Protein AF-A0AAD8H8P9-F1 (afdb_monomer)

InterPro domains:
  IPR003871 Replication protein A 70 kDa DNA-binding subunit B/D, first OB fold domain [PF02721] (5-100)
  IPR012340 Nucleic acid-binding, OB-fold [G3DSA:2.40.50.140] (5-106)
  IPR012340 Nucleic acid-binding, OB-fold [SSF50249] (14-88)
  IPR012340 Nucleic acid-binding, OB-fold [SSF50249] (95-153)

Secondary structure (DSSP, 8-state):
----SS--GGG--SS-S--EEEEEEEEEEEEE-TTT--EEEEEEEEEETTS-EEEEEEEGGGHHHHHHH--TT-EEEEES-------S--S------EEE--THHHHHHHHHHHT--SSS--EEEES-EEEEETTEEEEE--TT-EEEES---TTHHHHH--

Foldseek 3Di:
DDPDPADDPVPDDQPDQFHKAKWAFADKDWDADPPPRDTQWMWTWTAGPVRDIFIDTGGPVCCVVVVVVDDHGDIDIDGRDGDDDDPPPDPDGDDDAAEDEDDPRVVVVVCLVVVPPDPPWDKDKPDWDWDADPNGIHTYDDPPIDIDIQDPDPCSVVVRVD

Solvent-accessible surface area (backbone atoms only — not comparable to full-atom values): 10097 Å² total; per-residue (Å²): 133,84,92,64,98,49,52,57,74,87,76,65,55,71,88,58,38,86,51,44,28,57,29,27,31,69,45,73,47,77,43,61,40,91,86,76,70,44,64,60,22,38,39,36,35,34,33,35,94,83,75,43,57,44,60,46,78,42,53,40,92,53,38,79,67,43,63,78,73,65,52,69,59,43,76,46,80,47,59,72,50,86,55,77,81,88,86,78,82,72,89,78,73,60,73,94,66,51,73,51,60,63,68,73,59,32,56,51,48,49,50,58,60,72,62,64,85,57,88,68,80,46,73,51,76,47,65,68,42,83,45,72,57,94,88,39,68,28,36,30,65,50,95,80,40,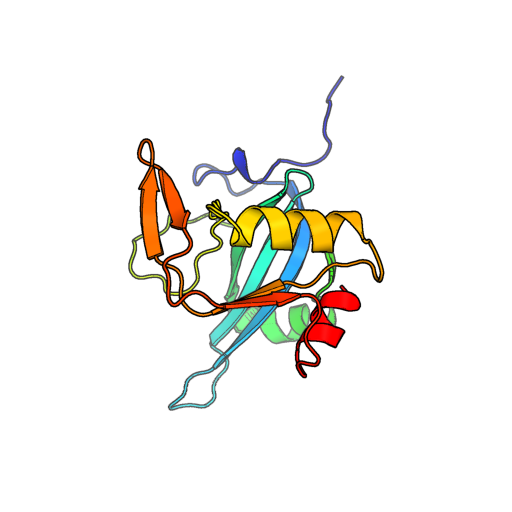45,77,38,75,65,56,99,44,93,62,48,62,70,60,53,79,90

Organism: NCBI:txid360622

Sequence (162 aa):
MAFNKYDTLSIIDTTTFKWNCRVRAQAIWKEISKETQQCFGINVIFLDDSNNRIHSFVNHKFVEKLEQDLVEGQIYDLSNFKVKKYLGDETYRAYNIKFTLFNEFGEAYESAVLLRKQEPVVIIISVTKITTYEGTVNLTNYSATRVYVNPQHYYVPYLKEK

Mean predicted aligned error: 9.8 Å

Radius of gyration: 18.76 Å; Cα contacts (8 Å, |Δi|>4): 240; chains: 1; bounding box: 37×42×49 Å

Structure (mmCIF, N/CA/C/O backbone):
data_AF-A0AAD8H8P9-F1
#
_entry.id   AF-A0AAD8H8P9-F1
#
loop_
_atom_site.group_PDB
_atom_site.id
_atom_site.type_symbol
_atom_site.label_atom_id
_atom_site.label_alt_id
_atom_site.label_comp_id
_atom_site.label_asym_id
_atom_site.label_entity_id
_atom_site.label_seq_id
_atom_site.pdbx_PDB_ins_code
_atom_site.Cartn_x
_atom_site.Cartn_y
_atom_site.Cartn_z
_atom_site.occupancy
_atom_site.B_iso_or_equiv
_atom_site.auth_seq_id
_atom_site.auth_comp_id
_atom_site.auth_asym_id
_atom_site.auth_atom_id
_atom_site.pdbx_PDB_model_num
ATOM 1 N N . MET A 1 1 ? 18.004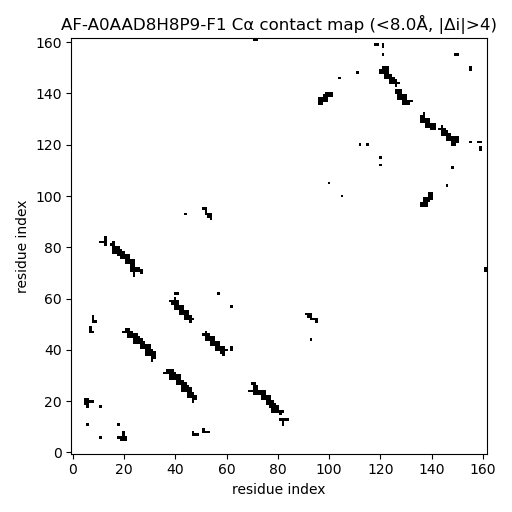 -20.455 -19.375 1.00 35.88 1 MET A N 1
ATOM 2 C CA . MET A 1 1 ? 16.790 -20.715 -18.572 1.00 35.88 1 MET A CA 1
ATOM 3 C C . MET A 1 1 ? 16.284 -19.366 -18.086 1.00 35.88 1 MET A C 1
ATOM 5 O O . MET A 1 1 ? 16.964 -18.755 -17.275 1.00 35.88 1 MET A O 1
ATOM 9 N N . ALA A 1 2 ? 15.203 -18.834 -18.660 1.00 44.44 2 ALA A N 1
ATOM 10 C CA . ALA A 1 2 ? 14.684 -17.521 -18.270 1.00 44.44 2 ALA A CA 1
ATOM 11 C C . ALA A 1 2 ? 13.778 -17.688 -17.041 1.00 44.44 2 ALA A C 1
ATOM 13 O O . ALA A 1 2 ? 12.614 -18.066 -17.157 1.00 44.44 2 ALA A O 1
ATOM 14 N N . PHE A 1 3 ? 14.352 -17.487 -15.857 1.00 49.88 3 PHE A N 1
ATOM 15 C CA . PHE A 1 3 ? 13.639 -17.528 -14.583 1.00 49.88 3 PHE A CA 1
ATOM 16 C C . PHE A 1 3 ? 12.931 -16.185 -14.352 1.00 49.88 3 PHE A C 1
ATOM 18 O O . PHE A 1 3 ? 13.495 -15.290 -13.738 1.00 49.88 3 PHE A O 1
ATOM 25 N N . ASN A 1 4 ? 11.734 -16.071 -14.939 1.00 59.47 4 ASN A N 1
ATOM 26 C CA . ASN A 1 4 ? 10.585 -15.199 -14.630 1.00 59.47 4 ASN A CA 1
ATOM 27 C C . ASN A 1 4 ? 9.951 -14.670 -15.921 1.00 59.47 4 ASN A C 1
ATOM 29 O O . ASN A 1 4 ? 10.593 -14.016 -16.734 1.00 59.47 4 ASN A O 1
ATOM 33 N N . LYS A 1 5 ? 8.663 -14.982 -16.107 1.00 76.75 5 LYS A N 1
ATOM 34 C CA . LYS A 1 5 ? 7.850 -14.530 -17.250 1.00 76.75 5 LYS A CA 1
ATOM 35 C C . LYS A 1 5 ? 7.460 -13.045 -17.138 1.00 76.75 5 LYS A C 1
ATOM 37 O O . LYS A 1 5 ? 7.070 -12.452 -18.139 1.00 76.75 5 LYS A O 1
ATOM 42 N N . TYR A 1 6 ? 7.555 -12.478 -15.935 1.00 84.56 6 TYR A N 1
ATOM 43 C CA . TYR A 1 6 ? 7.097 -11.135 -15.595 1.00 84.56 6 TYR A CA 1
ATOM 44 C C . TYR A 1 6 ? 8.187 -10.349 -14.859 1.00 84.56 6 TYR A C 1
ATOM 46 O O . TYR A 1 6 ? 8.928 -10.912 -14.051 1.00 84.56 6 TYR A O 1
ATOM 54 N N . ASP A 1 7 ? 8.234 -9.049 -15.126 1.00 86.81 7 ASP A N 1
ATOM 55 C CA . ASP A 1 7 ? 9.082 -8.054 -14.484 1.00 86.81 7 ASP A CA 1
ATOM 56 C C . ASP A 1 7 ? 8.518 -7.668 -13.105 1.00 86.81 7 ASP A C 1
ATOM 58 O O . ASP A 1 7 ? 7.314 -7.444 -12.943 1.00 86.81 7 ASP A O 1
ATOM 62 N N . THR A 1 8 ? 9.394 -7.556 -12.105 1.00 87.81 8 THR A N 1
ATOM 63 C CA . THR A 1 8 ? 9.052 -7.095 -10.747 1.00 87.81 8 THR A CA 1
ATOM 64 C C . THR A 1 8 ? 8.908 -5.574 -10.709 1.00 87.81 8 THR A C 1
ATOM 66 O O . THR A 1 8 ? 9.671 -4.868 -11.364 1.00 87.81 8 THR A O 1
ATOM 69 N N . LEU A 1 9 ? 8.017 -5.024 -9.876 1.00 88.56 9 LEU A N 1
ATOM 70 C CA . LEU A 1 9 ? 7.836 -3.567 -9.810 1.00 88.56 9 LEU A CA 1
ATOM 71 C C . LEU A 1 9 ? 9.086 -2.822 -9.308 1.00 88.56 9 LEU A C 1
ATOM 73 O O . LEU A 1 9 ? 9.253 -1.644 -9.608 1.00 88.56 9 LEU A O 1
ATOM 77 N N . SER A 1 10 ? 9.984 -3.494 -8.579 1.00 86.12 10 SER A N 1
ATOM 78 C CA . SER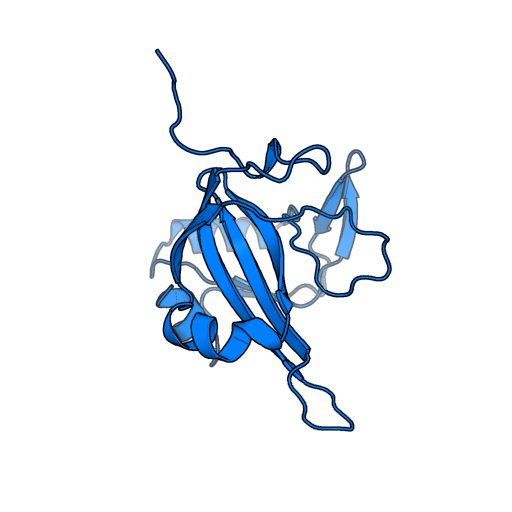 A 1 10 ? 11.243 -2.910 -8.093 1.00 86.12 10 SER A CA 1
ATOM 79 C C . SER A 1 10 ? 12.233 -2.543 -9.201 1.00 86.12 10 SER A C 1
ATOM 81 O O . SER A 1 10 ? 13.062 -1.664 -8.983 1.00 86.12 10 SER A O 1
ATOM 83 N N . ILE A 1 11 ? 12.190 -3.228 -10.351 1.00 87.25 11 ILE A N 1
ATOM 84 C CA . ILE A 1 11 ? 13.152 -3.021 -11.451 1.00 87.25 11 ILE A CA 1
ATOM 85 C C . ILE A 1 11 ? 12.644 -2.043 -12.509 1.00 87.25 11 ILE A C 1
ATOM 87 O O . ILE A 1 11 ? 13.391 -1.654 -13.403 1.00 87.25 11 ILE A O 1
ATOM 91 N N . ILE A 1 12 ? 11.375 -1.656 -12.413 1.00 88.81 12 ILE A N 1
ATOM 92 C CA . ILE A 1 12 ? 10.733 -0.789 -13.386 1.00 88.81 12 ILE A CA 1
ATOM 93 C C . ILE A 1 12 ? 11.327 0.611 -13.300 1.00 88.81 12 ILE A C 1
ATOM 95 O O . ILE A 1 12 ? 11.423 1.214 -12.229 1.00 88.81 12 ILE A O 1
ATOM 99 N N . ASP A 1 13 ? 11.647 1.163 -14.463 1.00 88.94 13 ASP A N 1
ATOM 100 C CA . ASP A 1 13 ? 12.161 2.513 -14.595 1.00 88.94 13 ASP A CA 1
ATOM 101 C C . ASP A 1 13 ? 11.469 3.291 -15.728 1.00 88.94 13 ASP A C 1
ATOM 103 O O . ASP A 1 13 ? 10.523 2.833 -16.374 1.00 88.94 13 ASP A O 1
ATOM 107 N N . THR A 1 14 ? 11.935 4.519 -15.948 1.00 89.19 14 THR A N 1
ATOM 108 C CA . THR A 1 14 ? 11.386 5.442 -16.949 1.00 89.19 14 THR A CA 1
ATOM 109 C C . THR A 1 14 ? 12.022 5.302 -18.337 1.00 89.19 14 THR A C 1
ATOM 111 O O . THR A 1 14 ? 11.742 6.129 -19.203 1.00 89.19 14 THR A O 1
ATOM 114 N N . THR A 1 15 ? 12.928 4.344 -18.551 1.00 87.56 15 THR A N 1
ATOM 115 C CA . THR A 1 15 ? 13.728 4.221 -19.785 1.00 87.56 15 THR A CA 1
ATOM 116 C C . THR A 1 15 ? 12.969 3.534 -20.914 1.00 87.56 15 THR A C 1
ATOM 118 O O . THR A 1 15 ? 13.213 3.816 -22.087 1.00 87.56 15 THR A O 1
ATOM 121 N N . THR A 1 16 ? 12.020 2.661 -20.574 1.00 87.69 16 THR A N 1
ATOM 122 C CA . THR A 1 16 ? 11.243 1.875 -21.533 1.00 87.69 16 THR A CA 1
ATOM 123 C C . THR A 1 16 ? 9.763 1.835 -21.162 1.00 87.69 16 THR A C 1
ATOM 125 O O . THR A 1 16 ? 9.360 2.119 -20.036 1.00 87.69 16 THR A O 1
ATOM 128 N N . PHE A 1 17 ? 8.951 1.482 -22.154 1.00 87.12 17 PHE A N 1
ATOM 129 C CA . PHE A 1 17 ? 7.513 1.238 -22.020 1.00 87.12 17 PHE A CA 1
ATOM 130 C C . PHE A 1 17 ? 7.179 -0.258 -22.090 1.00 87.12 17 PHE A C 1
ATOM 132 O O . PHE A 1 17 ? 6.047 -0.657 -21.836 1.00 87.12 17 PHE A O 1
ATOM 139 N N . LYS A 1 18 ? 8.155 -1.094 -22.470 1.00 87.88 18 LYS A N 1
ATOM 140 C CA . LYS A 1 18 ? 7.985 -2.531 -22.729 1.00 87.88 18 LYS A CA 1
ATOM 141 C C . LYS A 1 18 ? 8.175 -3.359 -21.458 1.00 87.88 18 LYS A C 1
ATOM 143 O O . LYS A 1 18 ? 8.996 -4.267 -21.435 1.00 87.88 18 LYS A O 1
ATOM 148 N N . TRP A 1 19 ? 7.437 -3.008 -20.416 1.00 90.38 19 TRP A N 1
ATOM 149 C CA . TRP A 1 19 ? 7.370 -3.782 -19.180 1.00 90.38 19 TRP A CA 1
ATOM 150 C C . TRP A 1 19 ? 6.241 -4.801 -19.268 1.00 90.38 19 TRP A C 1
ATOM 152 O O . TRP A 1 19 ? 5.233 -4.533 -19.927 1.00 90.38 19 TRP A O 1
ATOM 162 N N . ASN A 1 20 ? 6.395 -5.948 -18.611 1.00 91.56 20 ASN A N 1
ATOM 163 C CA . ASN A 1 20 ? 5.328 -6.927 -18.453 1.00 91.56 20 ASN A CA 1
ATOM 164 C C . ASN A 1 20 ? 5.249 -7.392 -17.000 1.00 91.56 20 ASN A C 1
ATOM 166 O O . ASN A 1 20 ? 6.080 -8.177 -16.559 1.00 91.56 20 ASN A O 1
ATOM 170 N N . CYS A 1 21 ? 4.242 -6.944 -16.260 1.00 91.06 21 CYS A N 1
ATOM 171 C CA . CYS A 1 21 ? 4.135 -7.188 -14.826 1.00 91.06 21 CYS A CA 1
ATOM 172 C C . CYS A 1 21 ? 2.846 -7.923 -14.498 1.00 91.06 21 CYS A C 1
ATOM 174 O O . CYS A 1 21 ? 1.769 -7.514 -14.923 1.00 91.06 21 CYS A O 1
ATOM 176 N N . ARG A 1 22 ? 2.946 -8.956 -13.665 1.00 92.12 22 ARG A N 1
ATOM 177 C CA . ARG A 1 22 ? 1.781 -9.597 -13.062 1.00 92.12 22 ARG A CA 1
ATOM 178 C C . ARG A 1 22 ? 1.491 -8.925 -11.728 1.00 92.12 22 ARG A C 1
ATOM 180 O O . ARG A 1 22 ? 2.328 -8.961 -10.828 1.00 92.12 22 ARG A O 1
ATOM 187 N N . VAL A 1 23 ? 0.327 -8.299 -11.605 1.00 93.25 23 VAL A N 1
ATOM 188 C CA . VAL A 1 23 ? -0.020 -7.506 -10.421 1.00 93.25 23 VAL A CA 1
ATOM 189 C C . VAL A 1 23 ? -1.466 -7.697 -10.002 1.00 93.25 23 VAL A C 1
ATOM 191 O O . VAL A 1 23 ? -2.350 -7.910 -10.825 1.00 93.25 23 VAL A O 1
ATOM 194 N N . ARG A 1 24 ? -1.728 -7.573 -8.706 1.00 92.31 24 ARG A N 1
ATOM 195 C CA . ARG A 1 24 ? -3.073 -7.534 -8.138 1.00 92.31 24 ARG A CA 1
ATOM 196 C C . ARG A 1 24 ? -3.544 -6.093 -7.988 1.00 92.31 24 ARG A C 1
ATOM 198 O O . ARG A 1 24 ? -2.806 -5.270 -7.445 1.00 92.31 24 ARG A O 1
ATOM 205 N N . ALA A 1 25 ? -4.768 -5.785 -8.412 1.00 91.12 25 ALA A N 1
ATOM 206 C CA . ALA A 1 25 ? -5.389 -4.492 -8.122 1.00 91.12 25 ALA A CA 1
ATOM 207 C C . ALA A 1 25 ? -5.804 -4.448 -6.644 1.00 91.12 25 ALA A C 1
ATOM 209 O O . ALA A 1 25 ? -6.767 -5.091 -6.242 1.00 91.12 25 ALA A O 1
ATOM 210 N N . GLN A 1 26 ? -5.063 -3.722 -5.811 1.00 86.56 26 GLN A N 1
ATOM 211 C CA . GLN A 1 26 ? -5.328 -3.649 -4.374 1.00 86.56 26 GLN A CA 1
ATOM 212 C C . GLN A 1 26 ? -6.435 -2.644 -4.033 1.00 86.56 26 GLN A C 1
ATOM 214 O O . GLN A 1 26 ? -7.282 -2.920 -3.183 1.00 86.56 26 GLN A O 1
ATOM 219 N N . ALA A 1 27 ? -6.391 -1.468 -4.655 1.00 87.12 27 ALA A N 1
ATOM 220 C CA . ALA A 1 27 ? -7.350 -0.395 -4.431 1.00 87.12 27 ALA A CA 1
ATOM 221 C C . ALA A 1 27 ? -7.612 0.347 -5.739 1.00 87.12 27 ALA A C 1
ATOM 223 O O . ALA A 1 27 ? -6.658 0.657 -6.457 1.00 87.12 27 ALA A O 1
ATOM 224 N N . ILE A 1 28 ? -8.880 0.635 -6.025 1.00 89.94 28 ILE A N 1
ATOM 225 C CA . ILE A 1 28 ? -9.344 1.318 -7.233 1.00 89.94 28 ILE A CA 1
ATOM 226 C C . ILE A 1 28 ? -10.290 2.444 -6.818 1.00 89.94 28 ILE A C 1
ATOM 228 O O . ILE A 1 28 ? -11.235 2.228 -6.064 1.00 89.94 28 ILE A O 1
ATOM 232 N N . TRP A 1 29 ? -10.071 3.656 -7.324 1.00 89.25 29 TRP A N 1
ATOM 233 C CA . TRP A 1 29 ? -11.013 4.759 -7.128 1.00 89.25 29 TRP A CA 1
ATOM 234 C C . TRP A 1 29 ? -11.033 5.709 -8.319 1.00 89.25 29 TRP A C 1
ATOM 236 O O . TRP A 1 29 ? -10.032 5.906 -9.009 1.00 89.25 29 TRP A O 1
ATOM 246 N N . LYS A 1 30 ? -12.188 6.335 -8.551 1.00 88.31 30 LYS A N 1
ATOM 247 C CA . LYS A 1 30 ? -12.341 7.374 -9.570 1.00 88.31 30 LYS A CA 1
ATOM 248 C C . LYS A 1 30 ? -11.910 8.725 -9.029 1.00 88.31 30 LYS A C 1
ATOM 250 O O . LYS A 1 30 ? -12.222 9.086 -7.896 1.00 88.31 30 LYS A O 1
ATOM 255 N N . GLU A 1 31 ? -11.244 9.492 -9.876 1.00 84.75 31 GLU A N 1
ATOM 256 C CA . GLU A 1 31 ? -10.982 10.901 -9.629 1.00 84.75 31 GLU A CA 1
ATOM 257 C C . GLU A 1 31 ? -12.058 11.734 -10.315 1.00 84.75 31 GLU A C 1
ATOM 259 O O . GLU A 1 31 ? -12.227 11.671 -11.535 1.00 84.75 31 GLU A O 1
ATOM 264 N N . ILE A 1 32 ? -12.823 12.474 -9.515 1.00 84.31 32 ILE A N 1
ATOM 265 C CA . ILE A 1 32 ? -13.969 13.260 -9.973 1.00 84.31 32 ILE A CA 1
ATOM 266 C C . ILE A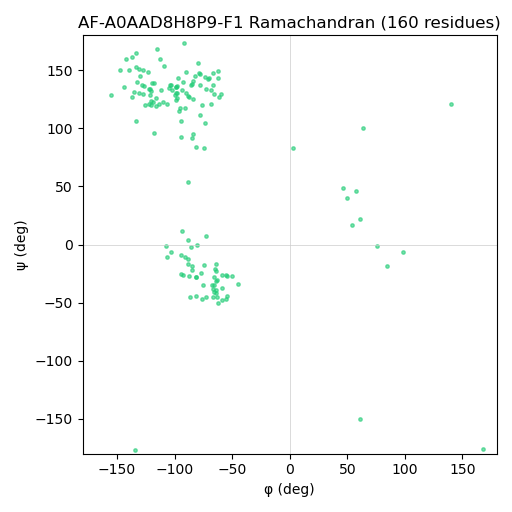 1 32 ? -13.719 14.724 -9.617 1.00 84.31 32 ILE A C 1
ATOM 268 O O . ILE A 1 32 ? -13.365 15.046 -8.481 1.00 84.31 32 ILE A O 1
ATOM 272 N N . SER A 1 33 ? -13.927 15.614 -10.588 1.00 78.19 33 SER A N 1
ATOM 273 C CA . SER A 1 33 ? -13.916 17.056 -10.357 1.00 78.19 33 SER A CA 1
ATOM 274 C C . SER A 1 33 ? -15.012 17.455 -9.381 1.00 78.19 33 SER A C 1
ATOM 276 O O . SER A 1 33 ? -16.188 17.181 -9.622 1.00 78.19 33 SER A O 1
ATOM 278 N N . LYS A 1 34 ? -14.654 18.177 -8.317 1.00 72.88 34 LYS A N 1
ATOM 279 C CA . LYS A 1 34 ? -15.650 18.729 -7.386 1.00 72.88 34 LYS A CA 1
ATOM 280 C C . LYS A 1 34 ? -16.555 19.763 -8.059 1.00 72.88 34 LYS A C 1
ATOM 282 O O . LYS A 1 34 ? -17.722 19.858 -7.699 1.00 72.88 34 LYS A O 1
ATOM 287 N N . GLU A 1 35 ? -16.026 20.496 -9.036 1.00 76.88 35 GLU A N 1
ATOM 288 C CA . GLU A 1 35 ? -16.719 21.603 -9.702 1.00 76.88 35 GLU A CA 1
ATOM 289 C C . GLU A 1 35 ? -17.585 21.128 -10.870 1.00 76.88 35 GLU A C 1
ATOM 291 O O . GLU A 1 35 ? -18.737 21.532 -10.991 1.00 76.88 35 GLU A O 1
ATOM 296 N N . THR A 1 36 ? -17.051 20.247 -11.721 1.00 76.12 36 THR A N 1
ATOM 297 C CA . THR A 1 36 ? -17.726 19.835 -12.965 1.00 76.12 36 THR A CA 1
ATOM 298 C C . THR A 1 36 ? -18.380 18.459 -12.886 1.00 76.12 36 THR A C 1
ATOM 300 O O . THR A 1 36 ? -19.039 18.060 -13.842 1.00 76.12 36 THR A O 1
ATOM 303 N N . GLN A 1 37 ? -18.187 17.710 -11.789 1.00 75.56 37 GLN A N 1
ATOM 304 C CA . GLN A 1 37 ? -18.610 16.305 -11.640 1.00 75.56 37 GLN A CA 1
ATOM 305 C C . GLN A 1 37 ? -18.090 15.376 -12.758 1.00 75.56 37 GLN A C 1
ATOM 307 O O . GLN A 1 37 ? -18.570 14.258 -12.930 1.00 75.56 37 GLN A O 1
ATOM 312 N N . GLN A 1 38 ? -17.082 15.812 -13.520 1.00 80.50 38 GLN A N 1
ATOM 313 C CA . GLN A 1 38 ? -16.479 15.019 -14.585 1.00 80.50 38 GLN A CA 1
ATOM 314 C C . GLN A 1 38 ? -15.401 14.095 -14.022 1.00 80.50 38 GLN A C 1
ATOM 316 O O . GLN A 1 38 ? -14.594 14.497 -13.180 1.00 80.50 38 GLN A O 1
ATOM 321 N N . CYS A 1 39 ? -15.381 12.853 -14.506 1.00 79.56 39 CYS A N 1
ATOM 322 C CA . CYS A 1 39 ? -14.337 11.893 -14.173 1.00 79.56 39 CYS A CA 1
ATOM 323 C C . CYS A 1 39 ? -13.058 12.236 -14.947 1.00 79.56 39 CYS A C 1
ATOM 325 O O . CYS A 1 39 ? -13.058 12.245 -16.177 1.00 79.56 39 CYS A O 1
ATOM 327 N N . PHE A 1 40 ? -11.968 12.507 -14.231 1.00 84.44 40 PHE A N 1
ATOM 328 C CA . PHE A 1 40 ? -10.644 12.737 -14.815 1.00 84.44 40 PHE A CA 1
ATOM 329 C C . PHE A 1 40 ? -9.917 11.431 -15.136 1.00 84.44 40 PHE A C 1
ATOM 331 O O . PHE A 1 40 ? -9.102 11.373 -16.064 1.00 84.44 40 PHE A O 1
ATOM 338 N N . GLY A 1 41 ? -10.227 10.374 -14.388 1.00 88.69 41 GLY A N 1
ATOM 339 C CA . GLY A 1 41 ? -9.591 9.081 -14.544 1.00 88.69 41 GLY A CA 1
ATOM 340 C C . GLY A 1 41 ? -9.882 8.114 -13.405 1.00 88.69 41 GLY A C 1
ATOM 341 O O . GLY A 1 41 ? -10.640 8.410 -12.478 1.00 88.69 41 GLY A O 1
ATOM 342 N N . ILE A 1 42 ? -9.240 6.953 -13.486 1.00 90.25 42 ILE A N 1
ATOM 343 C CA . ILE A 1 42 ? -9.207 5.945 -12.427 1.00 90.25 42 ILE A CA 1
ATOM 344 C C . ILE A 1 42 ? -7.787 5.881 -11.875 1.00 90.25 42 ILE A C 1
ATOM 346 O O . ILE A 1 42 ? -6.813 5.789 -12.621 1.00 90.25 42 ILE A O 1
ATOM 350 N N . ASN A 1 43 ? -7.683 5.893 -10.556 1.00 91.44 43 ASN A N 1
ATOM 351 C CA . ASN A 1 43 ? -6.461 5.624 -9.829 1.00 91.44 43 ASN A CA 1
ATOM 352 C C . ASN A 1 43 ? -6.476 4.174 -9.342 1.00 91.44 43 ASN A C 1
ATOM 354 O O . ASN A 1 43 ? -7.489 3.704 -8.818 1.00 91.44 43 ASN A O 1
ATOM 358 N N . VAL A 1 44 ? -5.351 3.479 -9.503 1.00 91.81 44 VAL A N 1
ATOM 359 C CA . VAL A 1 44 ? -5.208 2.079 -9.092 1.00 91.81 44 VAL A CA 1
ATOM 360 C C . VAL A 1 44 ? -3.888 1.882 -8.370 1.00 91.81 44 VAL A C 1
ATOM 362 O O . VAL A 1 44 ? -2.833 2.285 -8.866 1.00 91.81 44 VAL A O 1
ATOM 365 N N . ILE A 1 45 ? -3.936 1.228 -7.212 1.00 91.62 45 ILE A N 1
ATOM 366 C CA . ILE A 1 45 ? -2.748 0.729 -6.519 1.00 91.62 45 ILE A CA 1
ATOM 367 C C . ILE A 1 45 ? -2.578 -0.735 -6.891 1.00 91.62 45 ILE A C 1
ATOM 369 O O . ILE A 1 45 ? -3.412 -1.572 -6.544 1.00 91.62 45 ILE A O 1
ATOM 373 N N . PHE A 1 46 ? -1.490 -1.036 -7.586 1.00 92.19 46 PHE A N 1
ATOM 374 C CA . PHE A 1 46 ? -1.113 -2.392 -7.955 1.00 92.19 46 PHE A CA 1
ATOM 375 C C . PHE A 1 46 ? -0.090 -2.952 -6.975 1.00 92.19 46 PHE A C 1
ATOM 377 O O . PHE A 1 46 ? 0.783 -2.222 -6.508 1.00 92.19 46 PHE A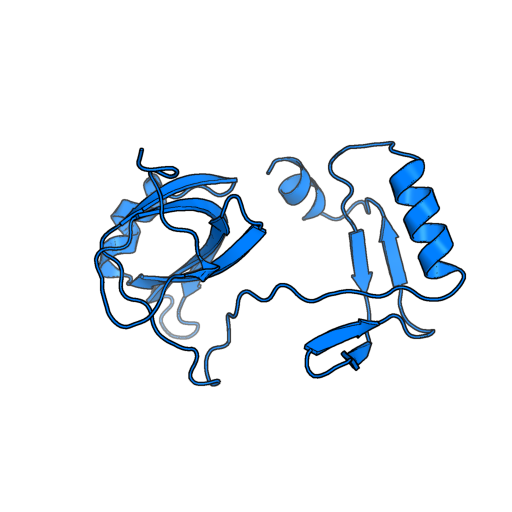 O 1
ATOM 384 N N . LEU A 1 47 ? -0.208 -4.243 -6.681 1.00 91.12 47 LEU A N 1
ATOM 385 C CA . LEU A 1 47 ? 0.674 -5.010 -5.806 1.00 91.12 47 LEU A CA 1
ATOM 386 C C . LEU A 1 47 ? 1.282 -6.171 -6.598 1.00 91.12 47 LEU A C 1
ATOM 388 O O . LEU A 1 47 ? 0.533 -6.919 -7.223 1.00 91.12 47 LEU A O 1
ATOM 392 N N . ASP A 1 48 ? 2.601 -6.339 -6.570 1.00 90.12 48 ASP A N 1
ATOM 393 C CA . ASP A 1 48 ? 3.260 -7.506 -7.174 1.00 90.12 48 ASP A CA 1
ATOM 394 C C . ASP A 1 48 ? 3.462 -8.664 -6.183 1.00 90.12 48 ASP A C 1
ATOM 396 O O . ASP A 1 48 ? 3.243 -8.539 -4.975 1.00 90.12 48 ASP A O 1
ATOM 400 N N . ASP A 1 49 ? 3.933 -9.798 -6.704 1.00 85.25 49 ASP A N 1
ATOM 401 C CA . ASP A 1 49 ? 4.255 -10.996 -5.916 1.00 85.25 49 ASP A CA 1
ATOM 402 C C . ASP A 1 49 ? 5.412 -10.766 -4.918 1.00 85.25 49 ASP A C 1
ATOM 404 O O . ASP A 1 49 ? 5.589 -11.531 -3.973 1.00 85.25 49 ASP A O 1
ATOM 408 N N . SER A 1 50 ? 6.198 -9.700 -5.106 1.00 84.56 50 SER A N 1
ATOM 409 C CA . SER A 1 50 ? 7.293 -9.283 -4.219 1.00 84.56 50 SER A CA 1
ATOM 410 C C . SER A 1 50 ? 6.850 -8.241 -3.179 1.00 84.56 50 SER A C 1
ATOM 412 O O . SER A 1 50 ? 7.688 -7.657 -2.492 1.00 84.56 50 SER A O 1
ATOM 414 N N . ASN A 1 51 ? 5.537 -8.019 -3.032 1.00 82.19 51 ASN A N 1
ATOM 415 C CA . ASN A 1 51 ? 4.923 -7.061 -2.111 1.00 82.19 51 ASN A CA 1
ATOM 416 C C . ASN A 1 51 ? 5.322 -5.588 -2.357 1.00 82.19 51 ASN A C 1
ATOM 418 O O . ASN A 1 51 ? 5.198 -4.730 -1.477 1.00 82.19 51 ASN A O 1
ATOM 422 N N . ASN A 1 52 ? 5.781 -5.258 -3.560 1.00 86.69 52 ASN A N 1
ATOM 423 C CA . ASN A 1 52 ? 5.960 -3.881 -3.994 1.00 86.69 52 ASN A CA 1
ATOM 424 C C . ASN A 1 52 ? 4.632 -3.317 -4.470 1.00 86.69 52 ASN A C 1
ATOM 426 O O . ASN A 1 52 ? 3.825 -4.014 -5.086 1.00 86.69 52 ASN A O 1
ATOM 430 N N . ARG A 1 53 ? 4.425 -2.026 -4.216 1.00 89.00 53 ARG A N 1
ATOM 431 C CA . ARG A 1 53 ? 3.226 -1.318 -4.650 1.00 89.00 53 ARG A CA 1
ATOM 432 C C . ARG A 1 53 ? 3.579 -0.197 -5.604 1.00 89.00 53 ARG A C 1
ATOM 434 O O . ARG A 1 53 ? 4.527 0.548 -5.360 1.00 89.00 53 ARG A O 1
ATOM 441 N N . ILE A 1 54 ? 2.771 -0.038 -6.642 1.00 90.25 54 ILE A N 1
ATOM 442 C CA . ILE A 1 54 ? 2.868 1.084 -7.571 1.00 90.25 54 ILE A CA 1
ATOM 443 C C . ILE A 1 54 ? 1.500 1.740 -7.718 1.00 90.25 54 ILE A C 1
ATOM 445 O O . ILE A 1 54 ? 0.473 1.067 -7.801 1.00 90.25 54 ILE A O 1
ATOM 449 N N . HIS A 1 55 ? 1.486 3.069 -7.714 1.00 92.19 55 HIS A N 1
ATOM 450 C CA . HIS A 1 55 ? 0.303 3.832 -8.088 1.00 92.19 55 HIS A CA 1
ATOM 451 C C . HIS A 1 55 ? 0.288 4.004 -9.600 1.00 92.19 55 HIS A C 1
ATOM 453 O O . HIS A 1 55 ? 1.316 4.276 -10.220 1.00 92.19 55 HIS A O 1
ATOM 459 N N . SER A 1 56 ? -0.886 3.826 -10.183 1.00 91.00 56 SER A N 1
ATOM 460 C CA . SER A 1 56 ? -1.128 4.012 -11.600 1.00 91.00 56 SER A CA 1
ATOM 461 C C . SER A 1 56 ? -2.360 4.877 -11.803 1.00 91.00 56 SER A C 1
ATOM 463 O O . SER A 1 56 ? -3.283 4.893 -10.983 1.00 91.00 56 SER A O 1
ATOM 465 N N . PHE A 1 57 ? -2.355 5.592 -12.919 1.00 91.50 57 PHE A N 1
ATOM 466 C CA . PHE A 1 57 ? -3.433 6.475 -13.313 1.00 91.50 57 PHE A CA 1
ATOM 467 C C . PHE A 1 57 ? -3.871 6.144 -14.736 1.00 91.50 57 PHE A C 1
ATOM 469 O O . PHE A 1 57 ? -3.056 6.077 -15.660 1.00 91.50 57 PHE A O 1
ATOM 476 N N . VAL A 1 58 ? -5.175 5.967 -14.903 1.00 91.06 58 VAL A N 1
ATOM 477 C CA . VAL A 1 58 ? -5.842 5.709 -16.174 1.00 91.06 58 VAL A CA 1
ATOM 478 C C . VAL A 1 58 ? -6.646 6.945 -16.542 1.00 91.06 58 VAL A C 1
ATOM 480 O O . VAL A 1 58 ? -7.525 7.367 -15.798 1.00 91.06 58 VAL A O 1
ATOM 483 N N . ASN A 1 59 ? -6.374 7.516 -17.712 1.00 90.19 59 ASN A N 1
ATOM 484 C CA . ASN A 1 59 ? -7.076 8.700 -18.199 1.00 90.19 59 ASN A CA 1
ATOM 485 C C . ASN A 1 59 ? -8.559 8.413 -18.513 1.00 90.19 59 ASN A C 1
ATOM 487 O O . ASN A 1 59 ? -8.880 7.331 -19.008 1.00 90.19 59 ASN A O 1
ATOM 491 N N . HIS A 1 60 ? -9.431 9.413 -18.319 1.00 87.75 60 HIS A N 1
ATOM 492 C CA . HIS A 1 60 ? -10.880 9.339 -18.567 1.00 87.75 60 HIS A CA 1
ATOM 493 C C . HIS A 1 60 ? -11.281 8.671 -19.894 1.00 87.75 60 HIS A C 1
ATOM 495 O O . HIS A 1 60 ? -12.281 7.964 -19.943 1.00 87.75 60 HIS A O 1
ATOM 501 N N . LYS A 1 61 ? -10.485 8.830 -20.961 1.00 88.31 61 LYS A N 1
ATOM 502 C CA . LYS A 1 61 ? -10.748 8.230 -22.283 1.00 88.31 61 LYS A CA 1
ATOM 503 C C . LYS A 1 61 ? -10.845 6.704 -22.273 1.00 88.31 61 LYS A C 1
ATOM 505 O O . LYS A 1 61 ? -11.474 6.136 -23.157 1.00 88.31 61 LYS A O 1
ATOM 510 N N . PHE A 1 62 ? -10.196 6.045 -21.317 1.00 85.56 62 PHE A N 1
ATOM 511 C CA . PHE A 1 62 ? -10.159 4.585 -21.213 1.00 85.56 62 PHE A CA 1
ATOM 512 C C . PHE A 1 62 ? -11.007 4.049 -20.055 1.00 85.56 62 PHE A C 1
ATOM 514 O O . PHE A 1 62 ? -11.084 2.835 -19.873 1.00 85.56 62 PHE A O 1
ATOM 521 N N . VAL A 1 63 ? -11.644 4.938 -19.285 1.00 85.38 63 VAL A N 1
ATOM 522 C CA . VAL A 1 63 ? -12.399 4.585 -18.077 1.00 85.38 63 VAL A CA 1
ATOM 523 C C . VAL A 1 63 ? -13.587 3.695 -18.404 1.00 85.38 63 VAL A C 1
ATOM 525 O O . VAL A 1 63 ? -13.740 2.673 -17.756 1.00 85.38 63 VAL A O 1
ATOM 528 N N . GLU A 1 64 ? -14.368 4.011 -19.439 1.00 84.31 64 GLU A N 1
ATOM 529 C CA . GLU A 1 64 ? -15.571 3.232 -19.783 1.00 84.31 64 GLU A CA 1
ATOM 530 C C . GLU A 1 64 ? -15.264 1.758 -20.072 1.00 84.31 64 GLU A C 1
ATOM 532 O O . GLU A 1 64 ? -16.023 0.875 -19.682 1.00 84.31 64 GLU A O 1
ATOM 537 N N . LYS A 1 65 ? -14.129 1.488 -20.728 1.00 85.75 65 LYS A N 1
ATOM 538 C CA . LYS A 1 65 ? -13.694 0.124 -21.036 1.00 85.75 65 LYS A CA 1
ATOM 539 C C . LYS A 1 65 ? -13.130 -0.577 -19.802 1.00 85.75 65 LYS A C 1
ATOM 541 O O . LYS A 1 65 ? -13.469 -1.720 -19.537 1.00 85.75 65 LYS A O 1
ATOM 546 N N . LEU A 1 66 ? -12.259 0.106 -19.060 1.00 84.12 66 LEU A N 1
ATOM 547 C CA . LEU A 1 66 ? -11.556 -0.496 -17.928 1.00 84.12 66 LEU A CA 1
ATOM 548 C C . LEU A 1 66 ? -12.433 -0.636 -16.689 1.00 84.12 66 LEU A C 1
ATOM 550 O O . LEU A 1 66 ? -12.167 -1.506 -15.880 1.00 84.12 66 LEU A O 1
ATOM 554 N N . GLU A 1 67 ? -13.480 0.165 -16.529 1.00 81.00 67 GLU A N 1
ATOM 555 C CA . GLU A 1 67 ? -14.384 0.062 -15.382 1.00 81.00 67 GLU A CA 1
ATOM 556 C C . GLU A 1 67 ? -15.130 -1.277 -15.333 1.00 81.00 67 GLU A C 1
ATOM 558 O O . GLU A 1 67 ? -15.426 -1.769 -14.249 1.00 81.00 67 GLU A O 1
ATOM 563 N N . GLN A 1 68 ? -15.406 -1.880 -16.491 1.00 83.19 68 GLN A N 1
ATOM 564 C CA . GLN A 1 68 ? -16.066 -3.186 -16.561 1.00 83.19 68 GLN A CA 1
ATOM 565 C C . GLN A 1 68 ? -15.114 -4.334 -16.205 1.00 83.19 68 GLN A C 1
ATOM 567 O O . GLN A 1 68 ? -15.533 -5.311 -15.588 1.00 83.19 68 GLN A O 1
ATOM 572 N N . ASP A 1 69 ? -13.838 -4.195 -16.571 1.00 87.25 69 ASP A N 1
ATOM 573 C CA . ASP A 1 69 ? -12.835 -5.254 -16.438 1.00 87.25 69 ASP A CA 1
ATOM 574 C C . ASP A 1 69 ? -12.026 -5.149 -15.136 1.00 87.25 69 ASP A C 1
ATOM 576 O O . ASP A 1 69 ? -11.482 -6.144 -14.662 1.00 87.25 69 ASP A O 1
ATOM 580 N N . LEU A 1 70 ? -11.910 -3.949 -14.560 1.00 89.00 70 LEU A N 1
ATOM 581 C CA . LEU A 1 70 ? -11.022 -3.665 -13.440 1.00 89.00 70 LEU A CA 1
ATOM 582 C C . LEU A 1 70 ? -11.758 -3.776 -12.098 1.00 89.00 70 LEU A C 1
ATOM 584 O O . LEU A 1 70 ? -12.316 -2.817 -11.569 1.00 89.00 70 LEU A O 1
ATOM 588 N N . VAL A 1 71 ? -11.686 -4.967 -11.521 1.00 89.00 71 VAL A N 1
ATOM 589 C CA . VAL A 1 71 ? -12.210 -5.329 -10.201 1.00 89.00 71 VAL A CA 1
ATOM 590 C C . VAL A 1 71 ? -11.082 -5.417 -9.166 1.00 89.00 71 VAL A C 1
ATOM 592 O O . VAL A 1 71 ? -10.010 -5.973 -9.436 1.00 89.00 71 VAL A O 1
ATOM 595 N N . GLU A 1 72 ? -11.325 -4.883 -7.965 1.00 89.12 72 GLU A N 1
ATOM 596 C CA . GLU A 1 72 ? -10.399 -4.978 -6.828 1.00 89.12 72 GLU A CA 1
ATOM 597 C C . GLU A 1 72 ? -10.179 -6.443 -6.407 1.00 89.12 72 GLU A C 1
ATOM 599 O O . GLU A 1 72 ? -11.090 -7.263 -6.450 1.00 89.12 72 GLU A O 1
ATOM 604 N N . GLY A 1 73 ? -8.957 -6.784 -5.999 1.00 85.69 73 GLY A N 1
ATOM 605 C CA . GLY A 1 73 ? -8.551 -8.137 -5.595 1.00 85.69 73 GLY A CA 1
ATOM 606 C C . GLY A 1 73 ? -8.135 -9.055 -6.752 1.00 85.69 73 GLY A C 1
ATOM 607 O O . GLY A 1 73 ? -7.411 -10.027 -6.527 1.00 85.69 73 GLY A O 1
ATOM 608 N N . GLN A 1 74 ? -8.500 -8.737 -7.997 1.00 88.38 74 GLN A N 1
ATOM 609 C CA . GLN A 1 74 ? -8.123 -9.542 -9.162 1.00 88.38 74 GLN A CA 1
ATOM 610 C C . GLN A 1 74 ? -6.683 -9.285 -9.630 1.00 88.38 74 GLN A C 1
ATOM 612 O O . GLN A 1 74 ? -6.086 -8.238 -9.358 1.00 88.38 74 GLN A O 1
ATOM 617 N N . ILE A 1 75 ? -6.122 -10.278 -10.326 1.00 90.56 75 ILE A N 1
ATOM 618 C CA . ILE A 1 75 ? -4.758 -10.266 -10.864 1.00 90.56 75 ILE A CA 1
ATOM 619 C C . ILE A 1 75 ? -4.804 -9.966 -12.363 1.00 90.56 75 ILE A C 1
ATOM 621 O O . ILE A 1 75 ? -5.553 -10.606 -13.097 1.00 90.56 75 ILE A O 1
ATOM 625 N N . TYR A 1 76 ? -3.951 -9.046 -12.802 1.00 92.69 76 TYR A N 1
ATOM 626 C CA . TYR A 1 76 ? -3.841 -8.569 -14.174 1.00 92.69 76 TYR A CA 1
ATOM 627 C C . TYR A 1 76 ? -2.399 -8.657 -14.672 1.00 92.69 76 TYR A C 1
ATOM 629 O O . TYR A 1 76 ? -1.449 -8.482 -13.904 1.00 92.69 76 TYR A O 1
ATOM 637 N N . ASP A 1 77 ? -2.261 -8.860 -15.980 1.00 92.00 77 ASP A N 1
ATOM 638 C CA . ASP A 1 77 ? -0.996 -8.721 -16.696 1.00 92.00 77 ASP A CA 1
ATOM 639 C C . ASP A 1 77 ? -0.930 -7.303 -17.285 1.00 92.00 77 ASP A C 1
ATOM 641 O O . ASP A 1 77 ? -1.628 -6.971 -18.247 1.00 92.00 77 ASP A O 1
ATOM 645 N N . LEU A 1 78 ? -0.108 -6.440 -16.689 1.00 91.25 78 LEU A N 1
ATOM 646 C CA . LEU A 1 78 ? 0.128 -5.082 -17.169 1.00 91.25 78 LEU A CA 1
ATOM 647 C C . LEU A 1 78 ? 1.262 -5.067 -18.180 1.00 91.25 78 LEU A C 1
ATOM 649 O O . LEU A 1 78 ? 2.373 -5.500 -17.883 1.00 91.25 78 LEU A O 1
ATOM 653 N N . SER A 1 79 ? 1.009 -4.481 -19.347 1.00 91.38 79 SER A N 1
ATOM 654 C CA . SER A 1 79 ? 2.033 -4.273 -20.365 1.00 91.38 79 SER A CA 1
ATOM 655 C C . SER A 1 79 ? 1.869 -2.941 -21.090 1.00 91.38 79 SER A C 1
ATOM 657 O O . SER A 1 79 ? 0.792 -2.347 -21.075 1.00 91.38 79 SER A O 1
ATOM 659 N N . ASN A 1 80 ? 2.946 -2.462 -21.724 1.00 90.56 80 ASN A N 1
ATOM 660 C CA . ASN A 1 80 ? 2.951 -1.253 -22.561 1.00 90.56 80 ASN A CA 1
ATOM 661 C C . ASN A 1 80 ? 2.492 0.031 -21.842 1.00 90.56 80 ASN A C 1
ATOM 663 O O . ASN A 1 80 ? 1.704 0.810 -22.381 1.00 90.56 80 ASN A O 1
ATOM 667 N N . PHE A 1 81 ? 2.999 0.276 -20.633 1.00 90.75 81 PHE A N 1
ATOM 668 C CA . PHE A 1 81 ? 2.666 1.462 -19.840 1.00 90.75 81 PHE A CA 1
ATOM 669 C C . PHE A 1 81 ? 3.860 2.407 -19.664 1.00 90.75 81 PHE A C 1
ATOM 671 O O . PHE A 1 81 ? 5.022 2.029 -19.816 1.00 90.75 81 PHE A O 1
ATOM 678 N N . LYS A 1 82 ? 3.564 3.670 -19.337 1.00 91.12 82 LYS A N 1
ATOM 679 C CA . LYS A 1 82 ? 4.565 4.703 -19.051 1.00 91.12 82 LYS A CA 1
ATOM 680 C C . LYS A 1 82 ? 4.759 4.859 -17.551 1.00 91.12 82 LYS A C 1
ATOM 682 O O . LYS A 1 82 ? 3.802 5.076 -16.816 1.00 91.12 82 LYS A O 1
ATOM 687 N N . VAL A 1 83 ? 6.018 4.844 -17.134 1.00 91.12 83 VAL A N 1
ATOM 688 C CA . VAL A 1 83 ? 6.425 5.069 -15.747 1.00 91.12 83 VAL A CA 1
ATOM 689 C C . VAL A 1 83 ? 6.862 6.520 -15.600 1.00 91.12 83 VAL A C 1
ATOM 691 O O . VAL A 1 83 ? 7.577 7.059 -16.449 1.00 91.12 83 VAL A O 1
ATOM 694 N N . LYS A 1 84 ? 6.429 7.168 -14.521 1.00 88.81 84 LYS A N 1
ATOM 695 C CA . LYS A 1 84 ? 6.823 8.530 -14.155 1.00 88.81 84 LYS A CA 1
ATOM 696 C C . LYS A 1 84 ? 7.344 8.505 -12.721 1.00 88.81 84 LYS A C 1
ATOM 698 O O . LYS A 1 84 ? 6.748 7.864 -11.860 1.00 88.81 84 LYS A O 1
ATOM 703 N N . LYS A 1 85 ? 8.452 9.203 -12.460 1.00 85.38 85 LYS A N 1
ATOM 704 C CA . LYS A 1 85 ? 8.894 9.468 -11.084 1.00 85.38 85 LYS A CA 1
ATOM 705 C C . LYS A 1 85 ? 7.948 10.482 -10.442 1.00 85.38 85 LYS A C 1
ATOM 707 O O . LYS A 1 85 ? 7.528 11.422 -11.115 1.00 85.38 85 LYS A O 1
ATOM 712 N N . TYR A 1 86 ? 7.664 10.303 -9.157 1.00 82.81 86 TYR A N 1
ATOM 713 C CA . TYR A 1 86 ? 6.966 11.318 -8.372 1.00 82.81 86 TYR A CA 1
ATOM 714 C C . TYR A 1 86 ? 7.782 12.615 -8.367 1.00 82.81 86 TYR A C 1
ATOM 716 O O . TYR A 1 86 ? 8.986 12.584 -8.097 1.00 82.81 86 TYR A O 1
ATOM 724 N N . LEU A 1 87 ? 7.127 13.726 -8.686 1.00 80.44 87 LEU A N 1
ATOM 725 C CA . LEU A 1 87 ? 7.689 15.073 -8.630 1.00 80.44 87 LEU A CA 1
ATOM 726 C C . LEU A 1 87 ? 7.448 15.736 -7.264 1.00 80.44 87 LEU A C 1
ATOM 728 O O . LEU A 1 87 ? 8.097 16.732 -6.954 1.00 80.44 87 LEU A O 1
ATOM 732 N N . GLY A 1 88 ? 6.599 15.139 -6.419 1.00 74.94 88 GLY A N 1
ATOM 733 C CA . GLY A 1 88 ? 6.361 15.555 -5.032 1.00 74.94 88 GLY A CA 1
ATOM 734 C C . GLY A 1 88 ? 5.114 16.417 -4.836 1.00 74.94 88 GLY A C 1
ATOM 735 O O . GLY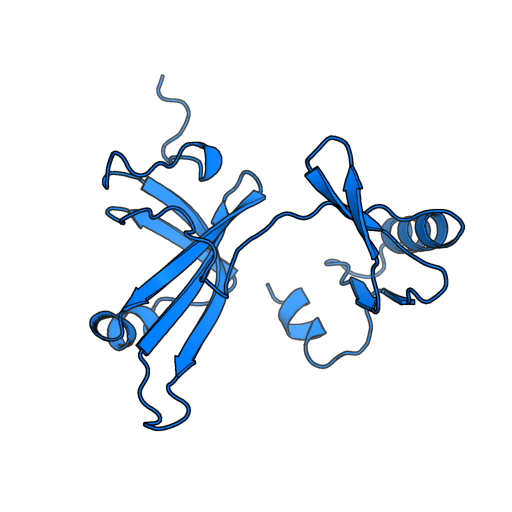 A 1 88 ? 4.742 16.689 -3.699 1.00 74.94 88 GLY A O 1
ATOM 736 N N . ASP A 1 89 ? 4.459 16.807 -5.925 1.00 75.31 89 ASP A N 1
ATOM 737 C CA . ASP A 1 89 ? 3.144 17.449 -5.961 1.00 75.31 89 ASP A CA 1
ATOM 738 C C . ASP A 1 89 ? 1.995 16.429 -6.014 1.00 75.31 89 ASP A C 1
ATOM 740 O O . ASP A 1 89 ? 0.835 16.781 -5.791 1.00 75.31 89 ASP A O 1
ATOM 744 N N . GLU A 1 90 ? 2.298 15.157 -6.283 1.00 76.12 90 GLU A N 1
ATOM 745 C CA . GLU A 1 90 ? 1.288 14.111 -6.351 1.00 76.12 90 GLU A CA 1
ATOM 746 C C . GLU A 1 90 ? 0.749 13.738 -4.960 1.00 76.12 90 GLU A C 1
ATOM 748 O O . GLU A 1 90 ? 1.491 13.481 -4.010 1.00 76.12 90 GLU A O 1
ATOM 753 N N . THR A 1 91 ? -0.575 13.643 -4.852 1.00 70.25 91 THR A N 1
ATOM 754 C CA . THR A 1 91 ? -1.299 13.369 -3.598 1.00 70.25 91 THR A CA 1
ATOM 755 C C . THR A 1 91 ? -1.480 11.878 -3.308 1.00 70.25 91 THR A C 1
ATOM 757 O O . THR A 1 91 ? -1.769 11.497 -2.173 1.00 70.25 91 THR A O 1
ATOM 760 N N . TYR A 1 92 ? -1.299 11.023 -4.316 1.00 72.69 92 TYR A N 1
ATOM 761 C CA . TYR A 1 92 ? -1.561 9.588 -4.239 1.00 72.69 92 TYR A CA 1
ATOM 762 C C . TYR A 1 92 ? -0.267 8.812 -4.459 1.00 72.69 92 TYR A C 1
ATOM 764 O O . TYR A 1 92 ? 0.149 8.568 -5.587 1.00 72.69 92 TYR A O 1
ATOM 772 N N . ARG A 1 93 ? 0.395 8.422 -3.366 1.00 71.56 93 ARG A N 1
ATOM 773 C CA . ARG A 1 93 ? 1.628 7.634 -3.425 1.00 71.56 93 ARG A CA 1
ATOM 774 C C . ARG A 1 93 ? 1.457 6.310 -2.704 1.00 71.56 93 ARG A C 1
ATOM 776 O O . ARG A 1 93 ? 1.174 6.269 -1.509 1.00 71.56 93 ARG A O 1
ATOM 783 N N . ALA A 1 94 ? 1.702 5.222 -3.429 1.00 73.88 94 ALA A N 1
ATOM 784 C CA . ALA A 1 94 ? 1.885 3.919 -2.812 1.00 73.88 94 ALA A CA 1
ATOM 785 C C . ALA A 1 94 ? 3.199 3.930 -2.017 1.00 73.88 94 ALA A C 1
ATOM 787 O O . ALA A 1 94 ? 4.264 4.184 -2.586 1.00 73.88 94 ALA A O 1
ATOM 788 N N . TYR A 1 95 ? 3.135 3.682 -0.710 1.00 71.50 95 TYR A N 1
ATOM 789 C CA . TYR A 1 95 ? 4.328 3.606 0.126 1.00 71.50 95 TYR A CA 1
ATOM 790 C C . TYR A 1 95 ? 4.230 2.428 1.091 1.00 71.50 95 TYR A C 1
ATOM 792 O O . TYR A 1 95 ? 3.266 2.301 1.845 1.00 71.50 95 TYR A O 1
ATOM 800 N N . ASN A 1 96 ? 5.253 1.577 1.076 1.00 70.56 96 ASN A N 1
ATOM 801 C CA . ASN A 1 96 ? 5.433 0.531 2.073 1.00 70.56 96 ASN A CA 1
ATOM 802 C C . ASN A 1 96 ? 6.155 1.147 3.273 1.00 70.56 96 ASN A C 1
ATOM 804 O O . ASN A 1 96 ? 7.382 1.239 3.285 1.00 70.56 96 ASN A O 1
ATOM 808 N N . ILE A 1 97 ? 5.392 1.641 4.250 1.00 77.94 97 ILE A N 1
ATOM 809 C CA . ILE A 1 97 ? 5.966 2.221 5.467 1.00 77.94 97 ILE A CA 1
ATOM 810 C C . ILE A 1 97 ? 6.124 1.117 6.512 1.00 77.94 97 ILE A C 1
ATOM 812 O O . ILE A 1 97 ? 5.183 0.370 6.780 1.00 77.94 97 ILE A O 1
ATOM 816 N N . LYS A 1 98 ? 7.313 1.020 7.113 1.00 82.00 98 LYS A N 1
ATOM 817 C CA . LYS A 1 98 ? 7.528 0.164 8.284 1.00 82.00 98 LYS A CA 1
ATOM 818 C C . LYS A 1 98 ? 6.803 0.769 9.487 1.00 82.00 98 LYS A C 1
ATOM 820 O O . LYS A 1 98 ? 6.734 1.989 9.628 1.00 82.00 98 LYS A O 1
ATOM 825 N N . PHE A 1 99 ? 6.248 -0.084 10.339 1.00 84.31 99 PHE A N 1
ATOM 826 C CA . PHE A 1 99 ? 5.622 0.344 11.582 1.00 84.31 99 PHE A CA 1
ATOM 827 C C . PHE A 1 99 ? 6.240 -0.405 12.756 1.00 84.31 99 PHE A C 1
ATOM 829 O O . PHE A 1 99 ? 6.199 -1.633 12.798 1.00 84.31 99 PHE A O 1
ATOM 836 N N . THR A 1 100 ? 6.826 0.335 13.694 1.00 87.25 100 THR A N 1
ATOM 837 C CA . THR A 1 100 ? 7.450 -0.219 14.898 1.00 87.25 100 THR A CA 1
ATOM 838 C C . THR A 1 100 ? 6.577 0.069 16.112 1.00 87.25 100 THR A C 1
ATOM 840 O O . THR A 1 100 ? 6.315 1.227 16.442 1.00 87.25 100 THR A O 1
ATOM 843 N N . LEU A 1 101 ? 6.145 -0.996 16.784 1.00 86.38 101 LEU A N 1
ATOM 844 C CA . LEU A 1 101 ? 5.425 -0.929 18.050 1.00 86.38 101 LEU A CA 1
ATOM 845 C C . LEU A 1 101 ? 6.387 -1.172 19.212 1.00 86.38 101 LEU A C 1
ATOM 847 O O . LEU A 1 101 ? 7.129 -2.149 19.211 1.00 86.38 101 LEU A O 1
ATOM 851 N N . PHE A 1 102 ? 6.347 -0.289 20.203 1.00 86.50 102 PHE A N 1
ATOM 852 C CA . PHE A 1 102 ? 7.135 -0.363 21.428 1.00 86.50 102 PHE A CA 1
ATOM 853 C C . PHE A 1 102 ? 6.261 -0.702 22.638 1.00 86.50 102 PHE A C 1
ATOM 855 O O . PHE A 1 102 ? 5.088 -0.310 22.696 1.00 86.50 102 PHE A O 1
ATOM 862 N N . ASN A 1 103 ? 6.891 -1.320 23.640 1.00 86.31 103 ASN A N 1
ATOM 863 C CA . ASN A 1 103 ? 6.330 -1.639 24.957 1.00 86.31 103 ASN A CA 1
ATOM 864 C C . ASN A 1 103 ? 5.115 -2.583 24.868 1.00 86.31 103 ASN A C 1
ATOM 866 O O . ASN A 1 103 ? 4.990 -3.359 23.921 1.00 86.31 103 ASN A O 1
ATOM 870 N N . GLU A 1 104 ? 4.195 -2.462 25.827 1.00 81.94 104 GLU A N 1
ATOM 871 C CA . GLU A 1 104 ? 2.955 -3.239 25.945 1.00 81.94 104 GLU A CA 1
ATOM 872 C C . GLU A 1 104 ? 2.124 -3.275 24.646 1.00 81.94 104 GLU A C 1
ATOM 874 O O . GLU A 1 104 ? 1.413 -4.241 24.391 1.00 81.94 104 GLU A O 1
ATOM 879 N N . PHE A 1 105 ? 2.231 -2.261 23.774 1.00 78.94 105 PHE A N 1
ATOM 880 C CA . PHE A 1 105 ? 1.555 -2.273 22.471 1.00 78.94 105 PHE A CA 1
ATOM 881 C C . PHE A 1 105 ? 2.098 -3.347 21.523 1.00 78.94 105 PHE A C 1
ATOM 883 O O . PHE A 1 105 ? 1.323 -3.938 20.772 1.00 78.94 105 PHE A O 1
ATOM 890 N N . GLY A 1 106 ? 3.414 -3.574 21.528 1.00 82.12 106 GLY A N 1
ATOM 891 C CA . GLY A 1 106 ? 4.045 -4.623 20.728 1.00 82.12 106 GLY A CA 1
ATOM 892 C C . GLY A 1 106 ? 3.623 -6.007 21.211 1.00 82.12 106 GLY A C 1
ATOM 893 O O . GLY A 1 106 ? 3.194 -6.828 20.407 1.00 82.12 106 GLY A O 1
ATOM 894 N N . GLU A 1 107 ? 3.633 -6.214 22.528 1.00 83.19 107 GLU A N 1
ATOM 895 C CA . GLU A 1 107 ? 3.202 -7.466 23.165 1.00 83.19 107 GLU A CA 1
ATOM 896 C C . GLU A 1 107 ? 1.709 -7.745 22.932 1.00 83.19 107 GLU A C 1
ATOM 898 O O . GLU A 1 107 ? 1.321 -8.871 22.615 1.00 83.19 107 GLU A O 1
ATOM 903 N N . ALA A 1 108 ? 0.857 -6.718 23.027 1.00 76.62 108 ALA A N 1
ATOM 904 C CA . ALA A 1 108 ? -0.573 -6.833 22.749 1.00 76.62 108 ALA A CA 1
ATOM 905 C C . ALA A 1 108 ? -0.847 -7.153 21.273 1.00 76.62 108 ALA A C 1
ATOM 907 O O . ALA A 1 108 ? -1.713 -7.977 20.972 1.00 76.62 108 ALA A O 1
ATOM 908 N N . TYR A 1 109 ? -0.106 -6.528 20.350 1.00 78.81 109 TYR A N 1
ATOM 909 C CA . TYR A 1 109 ? -0.174 -6.839 18.923 1.00 78.81 109 TYR A CA 1
ATOM 910 C C . TYR A 1 109 ? 0.251 -8.282 18.651 1.00 78.81 109 TYR A C 1
ATOM 912 O O . TYR A 1 109 ? -0.481 -9.019 17.993 1.00 78.81 109 TYR A O 1
ATOM 920 N N . GLU A 1 110 ? 1.408 -8.695 19.172 1.00 81.38 110 GLU A N 1
ATOM 921 C CA . GLU A 1 110 ? 1.933 -10.047 19.000 1.00 81.38 110 GLU A CA 1
ATOM 922 C C . GLU A 1 110 ? 0.947 -11.074 19.551 1.00 81.38 110 GLU A C 1
ATOM 924 O O . GLU A 1 110 ? 0.562 -11.996 18.837 1.00 81.38 110 GLU A O 1
ATOM 929 N N . SER A 1 111 ? 0.434 -10.848 20.761 1.00 78.56 111 SER A N 1
ATOM 930 C CA . SER A 1 111 ? -0.611 -11.677 21.359 1.00 78.56 111 SER A CA 1
ATOM 931 C C . SER A 1 111 ? -1.834 -11.768 20.449 1.00 78.56 111 SER A C 1
ATOM 933 O O . SER A 1 111 ? -2.323 -12.863 20.191 1.00 78.56 111 SER A O 1
ATOM 935 N N . ALA A 1 112 ? -2.314 -10.649 19.902 1.00 73.38 112 ALA A N 1
ATOM 936 C CA . ALA A 1 112 ? -3.493 -10.628 19.041 1.00 73.38 112 ALA A CA 1
ATOM 937 C C . ALA A 1 112 ? -3.285 -11.339 17.690 1.00 73.38 112 ALA A C 1
ATOM 939 O O . ALA A 1 112 ? -4.214 -11.974 17.185 1.00 73.38 112 ALA A O 1
ATOM 940 N N . VAL A 1 113 ? -2.078 -11.265 17.120 1.00 73.38 113 VAL A N 1
ATOM 941 C CA . VAL A 1 113 ? -1.700 -11.995 15.900 1.00 73.38 113 VAL A CA 1
ATOM 942 C C . VAL A 1 113 ? -1.527 -13.489 16.187 1.00 73.38 113 VAL A C 1
ATOM 944 O O . VAL A 1 113 ? -2.045 -14.317 15.438 1.00 73.38 113 VAL A O 1
ATOM 947 N N . LEU A 1 114 ? -0.846 -13.850 17.278 1.00 72.12 114 LEU A N 1
ATOM 948 C CA . LEU A 1 114 ? -0.615 -15.239 17.687 1.00 72.12 114 LEU A CA 1
ATOM 949 C C . LEU A 1 114 ? -1.915 -15.953 18.080 1.00 72.12 114 LEU A C 1
ATOM 951 O O . LEU A 1 114 ? -2.083 -17.127 17.761 1.00 72.12 114 LEU A O 1
ATOM 955 N N . LEU A 1 115 ? -2.871 -15.247 18.695 1.00 67.44 115 LEU A N 1
ATOM 956 C CA . LEU A 1 115 ? -4.185 -15.778 19.087 1.00 67.44 115 LEU A CA 1
ATOM 957 C C . LEU A 1 115 ? -5.156 -16.021 17.913 1.00 67.44 115 LEU A C 1
ATOM 959 O O . LEU A 1 115 ? -6.315 -16.329 18.184 1.00 67.44 115 LEU A O 1
ATOM 963 N N . ARG A 1 116 ? -4.714 -15.882 16.647 1.00 65.00 116 ARG A N 1
ATOM 964 C CA . ARG A 1 116 ? -5.428 -16.160 15.376 1.00 65.00 116 ARG A CA 1
ATOM 965 C C . ARG A 1 116 ? -6.890 -16.604 15.531 1.00 65.00 116 ARG A C 1
ATOM 967 O O . ARG A 1 116 ? -7.200 -17.791 15.479 1.00 65.00 116 ARG A O 1
ATOM 974 N N . LYS A 1 117 ? -7.815 -15.651 15.681 1.00 56.19 117 LYS A N 1
ATOM 975 C CA . LYS A 1 117 ? -9.256 -15.972 15.680 1.00 56.19 117 LYS A CA 1
ATOM 976 C C . LYS A 1 117 ? -9.902 -15.853 14.300 1.00 56.19 117 LYS A C 1
ATOM 978 O O . LYS A 1 117 ? -10.895 -16.532 14.070 1.00 56.19 117 LYS A O 1
ATOM 983 N N . GLN A 1 118 ? -9.373 -15.018 13.396 1.00 56.81 118 GLN A N 1
ATOM 984 C CA . GLN A 1 118 ? -9.888 -14.820 12.030 1.00 56.81 118 GLN A CA 1
ATOM 985 C C . GLN A 1 118 ? -8.768 -14.316 11.104 1.00 56.81 118 GLN A C 1
ATOM 987 O O . GLN A 1 118 ? -8.107 -13.333 11.439 1.00 56.81 118 GLN A O 1
ATOM 992 N N . GLU A 1 119 ? -8.572 -14.966 9.955 1.00 67.00 119 GLU A N 1
ATOM 993 C CA . GLU A 1 119 ? -7.734 -14.465 8.857 1.00 67.00 119 GLU A CA 1
ATOM 994 C C . GLU A 1 119 ? -8.639 -13.810 7.788 1.00 67.00 119 GLU A C 1
ATOM 996 O O . GLU A 1 119 ? -9.686 -14.384 7.475 1.00 67.00 119 GLU A O 1
ATOM 1001 N N . PRO A 1 120 ? -8.289 -12.622 7.248 1.00 69.12 120 PRO A N 1
ATOM 1002 C CA . PRO A 1 120 ? -7.122 -11.800 7.585 1.00 69.12 120 PRO A CA 1
ATOM 1003 C C . PRO A 1 120 ? -7.306 -10.982 8.881 1.00 69.12 120 PRO A C 1
ATOM 1005 O O . PRO A 1 120 ? -8.406 -10.528 9.209 1.00 69.12 120 PRO A O 1
ATOM 1008 N N . VAL A 1 121 ? -6.202 -10.761 9.608 1.00 73.56 121 VAL A N 1
ATOM 1009 C CA . VAL A 1 121 ? -6.168 -9.883 10.791 1.00 73.56 121 VAL A CA 1
ATOM 1010 C C . VAL A 1 121 ? -6.120 -8.431 10.3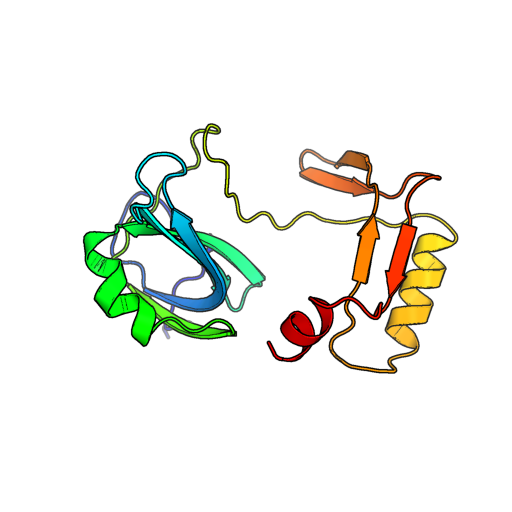20 1.00 73.56 121 VAL A C 1
ATOM 1012 O O . VAL A 1 121 ? -5.124 -7.983 9.756 1.00 73.56 121 VAL A O 1
ATOM 1015 N N . VAL A 1 122 ? -7.199 -7.685 10.553 1.00 77.81 122 VAL A N 1
ATOM 1016 C CA . VAL A 1 122 ? -7.296 -6.268 10.188 1.00 77.81 122 VAL A CA 1
ATOM 1017 C C . VAL A 1 122 ? -6.987 -5.412 11.404 1.00 77.81 122 VAL A C 1
ATOM 1019 O O . VAL A 1 122 ? -7.614 -5.563 12.452 1.00 77.81 122 VAL A O 1
ATOM 1022 N N . ILE A 1 123 ? -6.035 -4.494 11.264 1.00 79.19 123 ILE A N 1
ATOM 1023 C CA . ILE A 1 123 ? -5.584 -3.640 12.362 1.00 79.19 123 ILE A CA 1
ATOM 1024 C C . ILE A 1 123 ? -5.774 -2.189 11.954 1.00 79.19 123 ILE A C 1
ATOM 1026 O O . ILE A 1 123 ? -5.223 -1.736 10.953 1.00 79.19 123 ILE A O 1
ATOM 1030 N N . ILE A 1 124 ? -6.574 -1.467 12.734 1.00 84.25 124 ILE A N 1
ATOM 1031 C CA . ILE A 1 124 ? -6.734 -0.022 12.591 1.00 84.25 124 ILE A CA 1
ATOM 1032 C C . ILE A 1 124 ? -5.868 0.639 13.650 1.00 84.25 124 ILE A C 1
ATOM 1034 O O . ILE A 1 124 ? -5.954 0.308 14.831 1.00 84.25 124 ILE A O 1
ATOM 1038 N N . ILE A 1 125 ? -5.044 1.588 13.226 1.00 84.00 125 ILE A N 1
ATOM 1039 C CA . ILE A 1 125 ? -4.147 2.321 14.110 1.00 84.00 125 ILE A CA 1
ATOM 1040 C C . ILE A 1 125 ? -4.504 3.789 14.001 1.00 84.00 125 ILE A C 1
ATOM 1042 O O . ILE A 1 125 ? -4.452 4.369 12.918 1.00 84.00 125 ILE A O 1
ATOM 1046 N N . SER A 1 126 ? -4.888 4.387 15.123 1.00 85.12 126 SER A N 1
ATOM 1047 C CA . SER A 1 126 ? -5.144 5.819 15.198 1.00 85.12 126 SER A CA 1
ATOM 1048 C C . SER A 1 126 ? -3.996 6.508 15.910 1.00 85.12 126 SER A C 1
ATOM 1050 O O . SER A 1 126 ? -3.618 6.074 17.000 1.00 85.12 126 SER A O 1
ATOM 1052 N N . VAL A 1 127 ? -3.545 7.625 15.334 1.00 84.62 127 VAL A N 1
ATOM 1053 C CA . VAL A 1 127 ? -2.476 8.484 15.857 1.00 84.62 127 VAL A CA 1
ATOM 1054 C C . VAL A 1 127 ? -1.137 7.752 15.900 1.00 84.62 127 VAL A C 1
ATOM 1056 O O . VAL A 1 127 ? -0.848 7.005 16.823 1.00 84.62 127 VAL A O 1
ATOM 1059 N N . THR A 1 128 ? -0.287 8.000 14.910 1.00 88.62 128 THR A N 1
ATOM 1060 C CA . THR A 1 128 ? 1.080 7.464 14.856 1.00 88.62 128 THR A CA 1
ATOM 1061 C C . THR A 1 128 ? 2.076 8.601 14.735 1.00 88.62 128 THR A C 1
ATOM 1063 O O . THR A 1 128 ? 1.793 9.616 1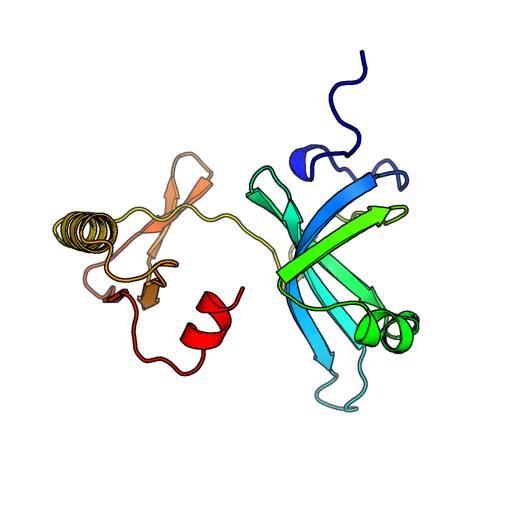4.097 1.00 88.62 128 THR A O 1
ATOM 1066 N N . LYS A 1 129 ? 3.271 8.422 15.293 1.00 87.44 129 LYS A N 1
ATOM 1067 C CA . LYS A 1 129 ? 4.373 9.357 15.092 1.00 87.44 129 LYS A CA 1
ATOM 1068 C C . LYS A 1 129 ? 5.138 8.966 13.830 1.00 87.44 129 LYS A C 1
ATOM 1070 O O . LYS A 1 129 ? 5.570 7.825 13.699 1.00 87.44 129 LYS A O 1
ATOM 1075 N N . ILE A 1 130 ? 5.313 9.917 12.916 1.00 88.75 130 ILE A N 1
ATOM 1076 C CA . ILE A 1 130 ? 6.188 9.753 11.752 1.00 88.75 130 ILE A CA 1
ATOM 1077 C C . ILE A 1 130 ? 7.613 10.084 12.198 1.00 88.75 130 ILE A C 1
ATOM 1079 O O . ILE A 1 130 ? 7.863 11.153 12.756 1.00 88.75 130 ILE A O 1
ATOM 1083 N N . THR A 1 131 ? 8.540 9.157 11.984 1.00 86.50 131 THR A N 1
ATOM 1084 C CA . THR A 1 131 ? 9.964 9.312 12.298 1.00 86.50 131 THR A CA 1
ATOM 1085 C C . THR A 1 131 ? 10.814 8.852 11.118 1.00 86.50 131 THR A C 1
ATOM 1087 O O . THR A 1 131 ? 10.322 8.184 10.211 1.00 86.50 131 THR A O 1
ATOM 1090 N N . THR A 1 132 ? 12.095 9.206 11.123 1.00 88.19 132 THR A N 1
ATOM 1091 C CA . THR A 1 132 ? 13.068 8.698 10.151 1.00 88.19 132 THR A CA 1
ATOM 1092 C C . THR A 1 132 ? 14.071 7.838 10.903 1.00 88.19 132 THR A C 1
ATOM 1094 O O . THR A 1 132 ? 14.728 8.329 11.820 1.00 88.19 132 THR A O 1
ATOM 1097 N N . TYR A 1 133 ? 14.185 6.566 10.530 1.00 79.56 133 TYR A N 1
ATOM 1098 C CA . TYR A 1 133 ? 15.150 5.620 11.088 1.00 79.56 133 TYR A CA 1
ATOM 1099 C C . TYR A 1 133 ? 16.069 5.135 9.966 1.00 79.56 133 TYR A C 1
ATOM 1101 O O . TYR A 1 133 ? 15.584 4.656 8.943 1.00 79.56 133 TYR A O 1
ATOM 1109 N N . GLU A 1 134 ? 17.382 5.330 10.121 1.00 85.81 134 GLU A N 1
ATOM 1110 C CA . GLU A 1 134 ? 18.397 4.996 9.101 1.00 85.81 134 GLU A CA 1
ATOM 1111 C C . GLU A 1 134 ? 18.068 5.552 7.699 1.00 85.81 134 GLU A C 1
ATOM 1113 O O . GLU A 1 134 ? 18.207 4.884 6.678 1.00 85.81 134 GLU A O 1
ATOM 1118 N N . GLY A 1 135 ? 17.558 6.786 7.638 1.00 81.69 135 GLY A N 1
ATOM 1119 C CA . GLY A 1 135 ? 17.177 7.437 6.378 1.00 81.69 135 GLY A CA 1
ATOM 1120 C C . GLY A 1 135 ? 15.864 6.941 5.758 1.00 81.69 135 GLY A C 1
ATOM 1121 O O . GLY A 1 135 ? 15.435 7.482 4.742 1.00 81.69 135 GLY A O 1
ATOM 1122 N N . THR A 1 136 ? 15.186 5.970 6.374 1.00 80.38 136 THR A N 1
ATOM 1123 C CA . THR A 1 136 ? 13.886 5.458 5.920 1.00 80.38 136 THR A CA 1
ATOM 1124 C C . THR A 1 136 ? 12.760 5.993 6.801 1.00 80.38 136 THR A C 1
ATOM 1126 O O . THR A 1 136 ? 12.874 6.026 8.027 1.00 80.38 136 THR A O 1
ATOM 1129 N N . VAL A 1 137 ? 11.649 6.408 6.187 1.00 84.62 137 VAL A N 1
ATOM 1130 C CA . VAL A 1 137 ? 10.448 6.821 6.927 1.00 84.62 137 VAL A CA 1
ATOM 1131 C C . VAL A 1 137 ? 9.867 5.614 7.666 1.00 84.62 137 VAL A C 1
ATOM 1133 O O . VAL A 1 137 ? 9.648 4.556 7.076 1.00 84.62 137 VAL A O 1
ATOM 1136 N N . ASN A 1 138 ? 9.603 5.788 8.957 1.00 87.81 138 ASN A N 1
ATOM 1137 C CA . ASN A 1 138 ? 9.056 4.781 9.852 1.00 87.81 138 ASN A CA 1
ATOM 1138 C C . ASN A 1 138 ? 7.905 5.378 10.665 1.00 87.81 138 ASN A C 1
ATOM 1140 O O . ASN A 1 138 ? 7.975 6.515 11.141 1.00 87.81 138 ASN A O 1
ATOM 1144 N N . LEU A 1 139 ? 6.850 4.600 10.859 1.00 89.12 139 LEU A N 1
ATOM 1145 C CA . LEU A 1 139 ? 5.780 4.943 11.783 1.00 89.12 139 LEU A CA 1
ATOM 1146 C C . LEU A 1 139 ? 6.087 4.304 13.145 1.00 89.12 139 LEU A C 1
ATOM 1148 O O . LEU A 1 139 ? 6.528 3.158 13.214 1.00 89.12 139 LEU A O 1
ATOM 1152 N N . THR A 1 140 ? 5.837 5.020 14.237 1.00 89.38 140 THR A N 1
ATOM 1153 C CA . THR A 1 140 ? 5.998 4.494 15.601 1.00 89.38 140 THR A CA 1
ATOM 1154 C C . THR A 1 140 ? 4.795 4.833 16.467 1.00 89.38 140 THR A C 1
ATOM 1156 O O . THR A 1 140 ? 4.130 5.854 16.249 1.00 89.38 140 THR A O 1
ATOM 1159 N N . ASN A 1 141 ? 4.516 4.018 17.485 1.00 89.31 141 ASN A N 1
ATOM 1160 C CA . ASN A 1 141 ? 3.534 4.394 18.498 1.00 89.31 141 ASN A CA 1
ATOM 1161 C C . ASN A 1 141 ? 4.081 5.481 19.445 1.00 89.31 141 ASN A C 1
ATOM 1163 O O . ASN A 1 141 ? 5.258 5.529 19.792 1.00 89.31 141 ASN A O 1
ATOM 1167 N N . TYR A 1 142 ? 3.185 6.372 19.851 1.00 86.50 142 TYR A N 1
ATOM 1168 C CA . TYR A 1 142 ? 3.291 7.304 20.974 1.00 86.50 142 TYR A CA 1
ATOM 1169 C C . TYR A 1 142 ? 2.229 6.971 22.037 1.00 86.50 142 TYR A C 1
ATOM 1171 O O . TYR A 1 142 ? 1.295 6.232 21.735 1.00 86.50 142 TYR A O 1
ATOM 1179 N N . SER A 1 143 ? 2.294 7.544 23.243 1.00 85.12 143 SER A N 1
ATOM 1180 C CA . SER A 1 143 ? 1.353 7.230 24.338 1.00 85.12 143 SER A CA 1
ATOM 1181 C C . SER A 1 143 ? -0.128 7.426 23.979 1.00 85.12 143 SER A C 1
ATOM 1183 O O . SER A 1 143 ? -0.992 6.770 24.545 1.00 85.12 143 SER A O 1
ATOM 1185 N N . ALA A 1 144 ? -0.431 8.303 23.017 1.00 86.12 144 ALA A N 1
ATOM 1186 C CA . ALA A 1 144 ? -1.789 8.543 22.521 1.00 86.12 144 ALA A CA 1
ATOM 1187 C C . ALA A 1 144 ? -2.242 7.579 21.400 1.00 86.12 144 ALA A C 1
ATOM 1189 O O . ALA A 1 144 ? -3.372 7.691 20.923 1.00 86.12 144 ALA A O 1
ATOM 1190 N N . THR A 1 145 ? -1.377 6.663 20.954 1.00 88.06 145 THR A N 1
ATOM 1191 C CA . THR A 1 145 ? -1.688 5.699 19.883 1.00 88.06 145 THR A CA 1
ATOM 1192 C C . THR A 1 145 ? -2.745 4.731 20.364 1.00 88.06 145 THR A C 1
ATOM 1194 O O . THR A 1 145 ? -2.659 4.212 21.475 1.00 88.06 145 THR A O 1
ATOM 1197 N N . ARG A 1 146 ? -3.718 4.436 19.507 1.00 85.06 146 ARG A N 1
ATOM 1198 C CA . ARG A 1 146 ? -4.706 3.386 19.771 1.00 85.06 146 ARG A CA 1
ATOM 1199 C C . ARG A 1 146 ? -4.652 2.370 18.647 1.00 85.06 146 ARG A C 1
ATOM 1201 O O . ARG A 1 146 ? -4.615 2.747 17.477 1.00 85.06 146 ARG A O 1
ATOM 1208 N N . VAL A 1 147 ? -4.638 1.097 19.022 1.00 81.19 147 VAL A N 1
ATOM 1209 C CA . VAL A 1 147 ? -4.608 -0.043 18.107 1.00 81.19 147 VAL A CA 1
ATOM 1210 C C . VAL A 1 147 ? -5.902 -0.817 18.300 1.00 81.19 147 VAL A C 1
ATOM 1212 O O . VAL A 1 147 ? -6.240 -1.199 19.418 1.00 81.19 147 VAL A O 1
ATOM 1215 N N . TYR A 1 148 ? -6.627 -1.042 17.213 1.00 83.00 148 TYR A N 1
ATOM 1216 C CA . TYR A 1 148 ? -7.861 -1.813 17.202 1.00 83.00 148 TYR A CA 1
ATOM 1217 C C . TYR A 1 148 ? -7.640 -3.050 16.344 1.00 83.00 148 TYR A C 1
ATOM 1219 O O . TYR A 1 148 ? -7.354 -2.932 15.152 1.00 83.00 148 TYR A O 1
ATOM 1227 N N . VAL A 1 149 ? -7.781 -4.231 16.943 1.00 79.56 149 VAL A N 1
ATOM 1228 C CA . VAL A 1 149 ? -7.635 -5.508 16.238 1.00 79.56 149 VAL A CA 1
ATOM 1229 C C . VAL A 1 149 ? -9.010 -6.047 15.877 1.00 79.56 149 VAL A C 1
ATOM 1231 O O . VAL A 1 149 ? -9.864 -6.208 16.745 1.00 79.56 149 VAL A O 1
ATOM 1234 N N . ASN A 1 150 ? -9.218 -6.320 14.589 1.00 78.88 150 ASN A N 1
ATOM 1235 C CA . ASN A 1 150 ? -10.483 -6.758 14.004 1.00 78.88 150 ASN A CA 1
ATOM 1236 C C . ASN A 1 150 ? -11.701 -5.939 14.479 1.00 78.88 150 ASN A C 1
ATOM 1238 O O . ASN A 1 150 ? -12.708 -6.532 14.879 1.00 78.88 150 ASN A O 1
ATOM 1242 N N . PRO A 1 151 ? -11.641 -4.591 14.460 1.00 82.62 151 PRO A N 1
ATOM 1243 C CA . PRO A 1 151 ? -12.764 -3.786 14.916 1.00 82.62 151 PRO A CA 1
ATOM 1244 C C . PRO A 1 151 ? -13.995 -4.029 14.041 1.00 82.62 151 PRO A C 1
ATOM 1246 O O . PRO A 1 151 ? -13.889 -4.265 12.836 1.00 82.62 151 PRO A O 1
ATOM 1249 N N . GLN A 1 152 ? -15.180 -3.907 14.635 1.00 82.69 152 GLN A N 1
ATOM 1250 C CA . GLN A 1 152 ? -16.428 -3.834 13.880 1.00 82.69 152 GLN A CA 1
ATOM 1251 C C . GLN A 1 152 ? -16.536 -2.448 13.240 1.00 82.69 152 GLN A C 1
ATOM 1253 O O . GLN A 1 152 ? -17.133 -1.526 13.785 1.00 82.69 152 GLN A O 1
ATOM 1258 N N . HIS A 1 153 ? -15.886 -2.289 12.094 1.00 83.56 153 HIS A N 1
ATOM 1259 C CA . HIS A 1 153 ? -15.909 -1.069 11.302 1.00 83.56 153 HIS A CA 1
ATOM 1260 C C . HIS A 1 153 ? -16.483 -1.391 9.923 1.00 83.56 153 HIS A C 1
ATOM 1262 O O . HIS A 1 153 ? -16.140 -2.424 9.353 1.00 83.56 153 HIS A O 1
ATOM 1268 N N . TYR A 1 154 ? -17.328 -0.514 9.369 1.00 81.81 154 TYR A N 1
ATOM 1269 C CA . TYR A 1 154 ? -18.059 -0.769 8.114 1.00 81.81 154 TYR A CA 1
ATOM 1270 C C . TYR A 1 154 ? -17.140 -1.144 6.940 1.00 81.81 154 TYR A C 1
ATOM 1272 O O . TYR A 1 154 ? -17.548 -1.863 6.039 1.00 81.81 154 TYR A O 1
ATOM 1280 N N . TYR A 1 155 ? -15.889 -0.677 6.971 1.00 74.25 155 TYR A N 1
ATOM 1281 C CA . TYR A 1 155 ? -14.884 -0.961 5.949 1.00 74.25 155 TYR A CA 1
ATOM 1282 C C . TYR A 1 155 ? -14.116 -2.283 6.156 1.00 74.25 155 TYR A C 1
ATOM 1284 O O . TYR A 1 155 ? -13.506 -2.798 5.228 1.00 74.25 155 TYR A O 1
ATOM 1292 N N . VAL A 1 156 ? -14.123 -2.852 7.366 1.00 77.62 156 VAL A N 1
ATOM 1293 C CA . VAL A 1 156 ? -13.367 -4.078 7.691 1.00 77.62 156 VAL A CA 1
ATOM 1294 C C . VAL A 1 156 ? -13.854 -5.309 6.912 1.00 77.62 156 VAL A C 1
ATOM 1296 O O . VAL A 1 156 ? -12.991 -6.056 6.461 1.00 77.62 156 VAL A O 1
ATOM 1299 N N . PRO A 1 157 ? -15.166 -5.533 6.683 1.00 76.00 157 PRO A N 1
ATOM 1300 C CA . PRO A 1 157 ? -15.637 -6.607 5.802 1.00 76.00 157 PRO A CA 1
ATOM 1301 C C . PRO A 1 157 ? -15.022 -6.547 4.395 1.00 76.00 157 PRO A C 1
ATOM 1303 O O . PRO A 1 157 ? -14.476 -7.541 3.930 1.00 76.00 157 PRO A O 1
ATOM 1306 N N . TYR A 1 158 ? -14.959 -5.356 3.787 1.00 69.31 158 TYR A N 1
ATOM 1307 C CA . TYR A 1 158 ? -14.342 -5.146 2.468 1.00 69.31 158 TYR A CA 1
ATOM 1308 C C . TYR A 1 158 ? -12.832 -5.415 2.440 1.00 69.31 158 TYR A C 1
ATOM 1310 O O . TYR A 1 158 ? -12.269 -5.618 1.370 1.00 69.31 158 TYR A O 1
ATOM 1318 N N . LEU A 1 159 ? -12.154 -5.385 3.592 1.00 68.38 159 LEU A N 1
ATOM 1319 C CA . LEU A 1 159 ? -10.744 -5.769 3.709 1.00 68.38 159 LEU A CA 1
ATOM 1320 C C . LEU A 1 159 ? -10.561 -7.280 3.895 1.00 68.38 159 LEU A C 1
ATOM 1322 O O . LEU A 1 159 ? -9.471 -7.779 3.639 1.00 68.38 159 LEU A O 1
ATOM 1326 N N . LYS A 1 160 ? -11.593 -7.991 4.368 1.00 66.25 160 LYS A N 1
ATOM 1327 C CA . LYS A 1 160 ? -11.568 -9.445 4.592 1.00 66.25 160 LYS A CA 1
ATOM 1328 C C . LYS A 1 160 ? -11.964 -10.250 3.358 1.00 66.25 160 LYS A C 1
ATOM 1330 O O . LYS A 1 160 ? -11.528 -11.384 3.222 1.00 66.25 160 LYS A O 1
ATOM 1335 N N . GLU A 1 161 ? -12.778 -9.669 2.482 1.00 58.66 161 GLU A N 1
ATOM 1336 C CA . GLU A 1 161 ? -13.222 -10.284 1.224 1.00 58.66 161 GLU A CA 1
ATOM 1337 C C . GLU A 1 161 ? -12.182 -10.179 0.082 1.00 58.66 161 GLU A C 1
ATOM 13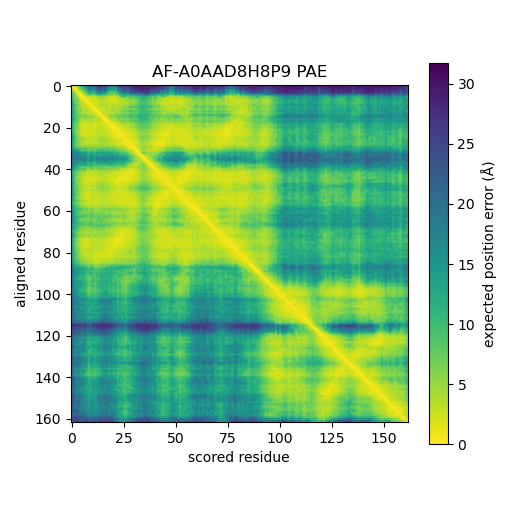39 O O . GLU A 1 161 ? -12.444 -10.666 -1.016 1.00 58.66 161 GLU A O 1
ATOM 1344 N N . LYS A 1 162 ? -11.012 -9.562 0.325 1.00 51.25 162 LYS A N 1
ATOM 1345 C CA . LYS A 1 162 ? -9.967 -9.240 -0.669 1.00 51.25 162 LYS A CA 1
ATOM 1346 C C . LYS A 1 162 ? -8.682 -10.055 -0.524 1.00 51.25 162 LYS A C 1
ATOM 1348 O O . LYS A 1 162 ? -8.254 -10.288 0.627 1.00 51.25 162 LYS A O 1
#

pLDDT: mean 82.26, std 9.7, range [35.88, 93.25]

Nearest PDB structures (foldseek):
  1gut-assembly1_C  TM=7.678E-01  e=2.485E-02  Clostridium pasteurianum
  8fzj-assembly1_l  TM=4.936E-01  e=3.318E-01  Escherichia coli
  6z1p-assembly1_Bl  TM=6.300E-01  e=1.024E+00  Tetrahymena thermophila SB210
  8b77-assembly1_A  TM=3.053E-01  e=6.167E-01  Saccharomyces cerevisiae
  6qib-assembly1_A  TM=2.752E-01  e=6.903E-01  Saccharomyces cerevisiae